Protein AF-A0A5C6QX80-F1 (afdb_monomer)

Mean predicted aligned error: 6.2 Å

Solvent-accessible surface area (backbone atoms only — not comparable to full-atom values): 3509 Å² total; per-residue (Å²): 126,62,90,55,70,93,82,54,90,36,51,92,74,74,46,84,79,62,75,89,76,64,88,79,79,91,74,67,55,78,53,63,39,81,76,93,68,57,45,67,45,66,92,50,43,87,48,80,122

pLDDT: mean 86.11, std 9.8, range [59.69, 97.69]

Structure (mmCIF, N/CA/C/O backbone):
data_AF-A0A5C6QX80-F1
#
_entry.id   AF-A0A5C6QX80-F1
#
loop_
_atom_site.group_PDB
_atom_site.id
_atom_site.type_symbol
_atom_site.label_atom_id
_atom_site.label_alt_id
_atom_site.label_comp_id
_atom_site.label_asym_id
_atom_site.label_entity_id
_atom_site.label_seq_id
_atom_site.pdbx_PDB_ins_code
_atom_site.Cartn_x
_atom_site.Cartn_y
_atom_site.Cartn_z
_atom_site.occupancy
_atom_site.B_iso_or_equiv
_atom_site.auth_seq_id
_atom_site.auth_comp_id
_atom_site.auth_asym_id
_atom_site.auth_atom_id
_atom_site.pdbx_PDB_model_num
ATOM 1 N N . MET A 1 1 ? -10.342 0.758 0.727 1.00 88.50 1 MET A N 1
ATOM 2 C CA . MET A 1 1 ? -10.740 -0.406 -0.102 1.00 88.50 1 MET A CA 1
ATOM 3 C C . MET A 1 1 ? -9.766 -0.514 -1.249 1.00 88.50 1 MET A C 1
ATOM 5 O O . MET A 1 1 ? -9.204 0.510 -1.619 1.00 88.50 1 MET A O 1
ATOM 9 N N . ALA A 1 2 ? -9.548 -1.718 -1.769 1.00 91.81 2 ALA A N 1
ATOM 10 C CA . ALA A 1 2 ? -8.623 -1.903 -2.881 1.00 91.81 2 ALA A CA 1
ATOM 11 C C . ALA A 1 2 ? -9.225 -1.408 -4.203 1.00 91.81 2 ALA A C 1
ATOM 13 O O . ALA A 1 2 ? -10.446 -1.399 -4.377 1.00 91.81 2 ALA A O 1
ATOM 14 N N . ASP A 1 3 ? -8.364 -1.050 -5.153 1.00 90.94 3 ASP A N 1
ATOM 15 C CA . ASP A 1 3 ? -8.793 -0.508 -6.446 1.00 90.94 3 ASP A CA 1
ATOM 16 C C . ASP A 1 3 ? -9.431 -1.572 -7.353 1.00 90.94 3 ASP A C 1
ATOM 18 O O . ASP A 1 3 ? -10.372 -1.278 -8.087 1.00 90.94 3 ASP A O 1
ATOM 22 N N . HIS A 1 4 ? -9.002 -2.839 -7.255 1.00 92.19 4 HIS A N 1
ATOM 23 C CA . HIS A 1 4 ? -9.632 -3.957 -7.966 1.00 92.19 4 HIS A CA 1
ATOM 24 C C . HIS A 1 4 ? -10.863 -4.458 -7.196 1.00 92.19 4 HIS A C 1
ATOM 26 O O . HIS A 1 4 ? -10.823 -5.473 -6.497 1.00 92.19 4 HIS A O 1
ATOM 32 N N . ARG A 1 5 ? -11.961 -3.703 -7.308 1.00 90.38 5 ARG A N 1
ATOM 33 C CA . ARG A 1 5 ? -13.156 -3.827 -6.457 1.00 90.38 5 ARG A CA 1
ATOM 34 C C . ARG A 1 5 ? -13.787 -5.216 -6.429 1.00 90.38 5 ARG A C 1
ATOM 36 O O . ARG A 1 5 ? -14.236 -5.602 -5.351 1.00 90.38 5 ARG A O 1
ATOM 43 N N . ASP A 1 6 ? -13.770 -5.935 -7.548 1.00 92.19 6 ASP A N 1
ATOM 44 C CA . ASP A 1 6 ? -14.423 -7.246 -7.693 1.00 92.19 6 ASP A CA 1
ATOM 45 C C . ASP A 1 6 ? -13.516 -8.429 -7.332 1.00 92.19 6 ASP A C 1
ATOM 47 O O . ASP A 1 6 ? -13.991 -9.548 -7.162 1.00 92.19 6 ASP A O 1
ATOM 51 N N . LYS A 1 7 ? -12.202 -8.204 -7.209 1.00 91.38 7 LYS A N 1
ATOM 52 C CA . LYS A 1 7 ? -11.212 -9.259 -6.932 1.00 91.38 7 LYS A CA 1
ATOM 53 C C . LYS A 1 7 ? -10.325 -8.914 -5.744 1.00 91.38 7 LYS A C 1
ATOM 55 O O . LYS A 1 7 ? -9.119 -9.148 -5.762 1.00 91.38 7 LYS A O 1
ATOM 60 N N . SER A 1 8 ? -10.925 -8.337 -4.709 1.00 92.12 8 SER A N 1
ATOM 61 C CA . SER A 1 8 ? -10.226 -7.987 -3.479 1.00 92.12 8 SER A CA 1
ATOM 62 C C . SER A 1 8 ? -10.962 -8.507 -2.252 1.00 92.12 8 SER A C 1
ATOM 64 O O . SER A 1 8 ? -12.136 -8.206 -2.053 1.00 92.12 8 SER A O 1
ATOM 66 N N . ALA A 1 9 ? -10.236 -9.233 -1.403 1.00 94.00 9 ALA A N 1
ATOM 67 C CA . ALA A 1 9 ? -10.654 -9.571 -0.048 1.00 94.00 9 ALA A CA 1
ATOM 68 C C . ALA A 1 9 ? -10.251 -8.440 0.919 1.00 94.00 9 ALA A C 1
ATOM 70 O O . ALA A 1 9 ? -9.368 -8.606 1.755 1.00 94.00 9 ALA A O 1
ATOM 71 N N . ASP A 1 10 ? -10.839 -7.254 0.742 1.00 94.00 10 ASP A N 1
ATOM 72 C CA . ASP A 1 10 ? -10.590 -6.100 1.613 1.00 94.00 10 ASP A CA 1
ATOM 73 C C . ASP A 1 10 ? -11.553 -6.060 2.810 1.00 94.00 10 ASP A C 1
ATOM 75 O O . ASP A 1 10 ? -12.265 -7.023 3.096 1.00 94.00 10 ASP A O 1
ATOM 79 N N . SER A 1 11 ? -11.592 -4.933 3.523 1.00 94.81 11 SER A N 1
ATOM 80 C CA . SER A 1 11 ? -12.434 -4.733 4.706 1.00 94.81 11 SER A CA 1
ATOM 81 C C . SER A 1 11 ? -13.931 -4.998 4.504 1.00 94.81 11 SER A C 1
ATOM 83 O O . SER A 1 11 ? -14.631 -5.188 5.493 1.00 94.81 11 SER A O 1
ATOM 85 N N . ARG A 1 12 ? -14.439 -5.061 3.262 1.00 94.44 12 ARG A N 1
ATOM 86 C CA . ARG A 1 12 ? -15.806 -5.548 2.988 1.00 94.44 12 ARG A CA 1
ATOM 87 C C . ARG A 1 12 ? -16.003 -7.022 3.349 1.00 94.44 12 ARG A C 1
ATOM 89 O O . ARG A 1 12 ? -17.128 -7.421 3.614 1.00 94.44 12 ARG A O 1
ATOM 96 N N . VAL A 1 13 ? -14.931 -7.814 3.305 1.00 95.88 13 VAL A N 1
ATOM 97 C CA . VAL A 1 13 ? -14.920 -9.255 3.591 1.00 95.88 13 VAL A CA 1
ATOM 98 C C . VAL A 1 13 ? -14.380 -9.528 4.995 1.00 95.88 13 VAL A C 1
ATOM 100 O O . VAL A 1 13 ? -14.955 -10.338 5.712 1.00 95.88 13 VAL A O 1
ATOM 103 N N . ILE A 1 14 ? -13.298 -8.849 5.402 1.00 93.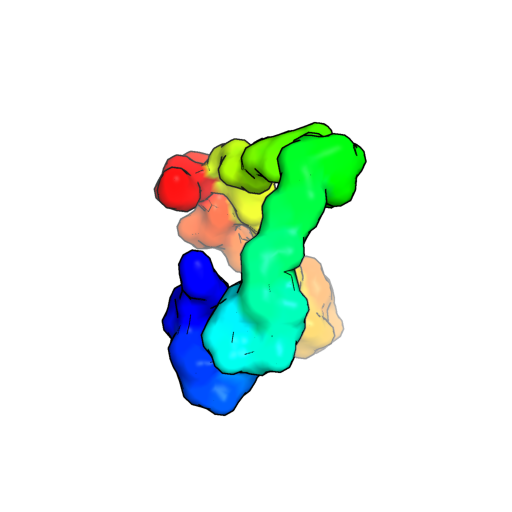81 14 ILE A N 1
ATOM 104 C CA . ILE A 1 14 ? -12.573 -9.159 6.653 1.00 93.81 14 ILE A CA 1
ATOM 105 C C . ILE A 1 14 ? -12.853 -8.196 7.820 1.00 93.81 14 ILE A C 1
ATOM 107 O O . ILE A 1 14 ? -12.391 -8.438 8.930 1.00 93.81 14 IL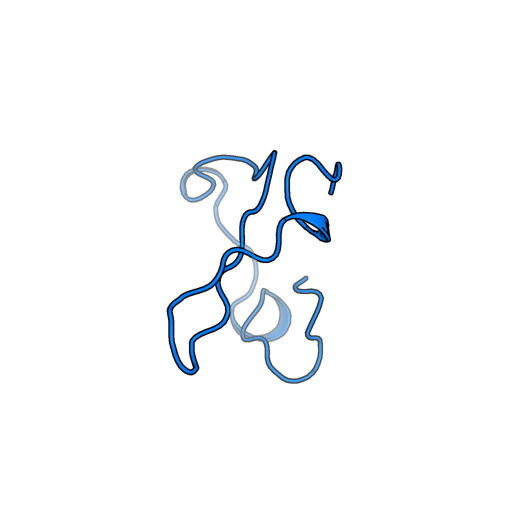E A O 1
ATOM 111 N N . GLY A 1 15 ? -13.591 -7.104 7.598 1.00 95.50 15 GLY A N 1
ATOM 112 C CA . GLY A 1 15 ? -13.831 -6.075 8.614 1.00 95.50 15 GLY A CA 1
ATOM 113 C C . GLY A 1 15 ? -12.690 -5.057 8.763 1.00 95.50 15 GLY A C 1
ATOM 114 O O . GLY A 1 15 ? -11.901 -4.820 7.843 1.00 9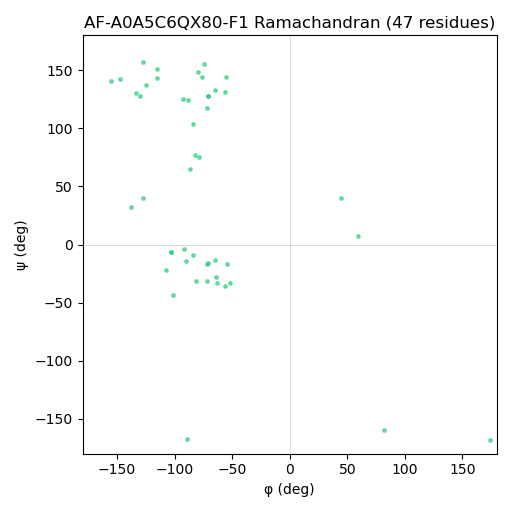5.50 15 GLY A O 1
ATOM 115 N N . LEU A 1 16 ? -12.648 -4.373 9.910 1.00 95.88 16 LEU A N 1
ATOM 116 C CA . LEU A 1 16 ? -11.665 -3.319 10.184 1.00 95.88 16 LEU A CA 1
ATOM 117 C C . LEU A 1 16 ? -10.284 -3.906 10.504 1.00 95.88 16 LEU A C 1
ATOM 119 O O . LEU A 1 16 ? -10.183 -4.925 11.176 1.00 95.88 16 LEU A O 1
ATOM 123 N N . VAL A 1 17 ? -9.228 -3.217 10.066 1.00 95.44 17 VAL A N 1
ATOM 124 C CA . VAL A 1 17 ? -7.834 -3.590 10.351 1.00 95.44 17 VAL A CA 1
ATOM 125 C C . VAL A 1 17 ? -7.356 -2.862 11.617 1.00 95.44 17 VAL A C 1
ATOM 127 O O . VAL A 1 17 ? -7.435 -1.627 11.661 1.00 95.44 17 VAL A O 1
ATOM 130 N N . PRO A 1 18 ? -6.858 -3.574 12.644 1.00 97.56 18 PRO A N 1
ATOM 131 C CA . PRO A 1 18 ? -6.261 -2.970 13.833 1.00 97.56 18 PRO A CA 1
ATOM 132 C C . PRO A 1 18 ? -5.104 -2.012 13.514 1.00 97.56 18 PRO A C 1
ATOM 134 O O . PRO A 1 18 ? -4.303 -2.232 12.607 1.00 97.56 18 PRO A O 1
ATOM 137 N N . ARG A 1 19 ? -4.976 -0.921 14.283 1.00 96.38 19 ARG A N 1
ATOM 138 C CA . ARG A 1 19 ? -3.991 0.139 13.989 1.00 96.38 19 ARG A CA 1
ATOM 139 C C . ARG A 1 19 ? -2.539 -0.345 14.052 1.00 96.38 19 ARG A C 1
ATOM 141 O O . ARG A 1 19 ? -1.709 0.155 13.298 1.00 96.38 19 ARG A O 1
ATOM 148 N N . ASN A 1 20 ? -2.241 -1.292 14.934 1.00 97.69 20 ASN A N 1
ATOM 149 C CA . ASN A 1 20 ? -0.917 -1.891 15.105 1.00 97.69 20 ASN A CA 1
ATOM 150 C C . ASN A 1 20 ? -0.498 -2.803 13.937 1.00 97.69 20 ASN A C 1
ATOM 152 O O . ASN A 1 20 ? 0.687 -3.087 13.808 1.00 97.69 20 ASN A O 1
ATOM 156 N N . GLU A 1 21 ? -1.429 -3.222 13.075 1.00 96.75 21 GLU A N 1
ATOM 157 C CA . GLU A 1 21 ? -1.125 -4.000 11.865 1.00 96.75 21 GLU A CA 1
ATOM 158 C C . GLU A 1 21 ? -0.709 -3.109 10.678 1.00 96.75 21 GLU A C 1
ATOM 160 O O . GLU A 1 21 ? -0.241 -3.602 9.651 1.00 96.75 21 GLU A O 1
ATOM 165 N N . ILE A 1 22 ? -0.840 -1.781 10.795 1.00 96.44 22 ILE A N 1
ATOM 166 C CA . ILE A 1 22 ? -0.467 -0.841 9.730 1.00 96.44 22 ILE A CA 1
ATOM 167 C C . ILE A 1 22 ? 1.035 -0.534 9.804 1.00 96.44 22 ILE A C 1
ATOM 169 O O . ILE A 1 22 ? 1.472 0.279 10.614 1.00 96.44 22 ILE A O 1
ATOM 173 N N . ILE A 1 23 ? 1.811 -1.142 8.902 1.00 96.81 23 ILE A N 1
ATOM 174 C CA . ILE A 1 23 ? 3.284 -1.053 8.870 1.00 96.81 23 ILE A CA 1
ATOM 175 C C . ILE A 1 23 ? 3.789 0.236 8.188 1.00 96.81 23 ILE A C 1
ATOM 177 O O . ILE A 1 23 ? 4.838 0.762 8.549 1.00 96.81 23 ILE A O 1
ATOM 181 N N . GLY A 1 24 ? 3.058 0.780 7.207 1.00 94.44 24 GLY A N 1
ATOM 182 C CA . GLY A 1 24 ? 3.492 1.967 6.463 1.00 94.44 24 GLY A CA 1
ATOM 183 C C . GLY A 1 24 ? 2.586 2.340 5.287 1.00 94.44 24 GLY A C 1
ATOM 184 O O . GLY A 1 24 ? 1.482 1.814 5.148 1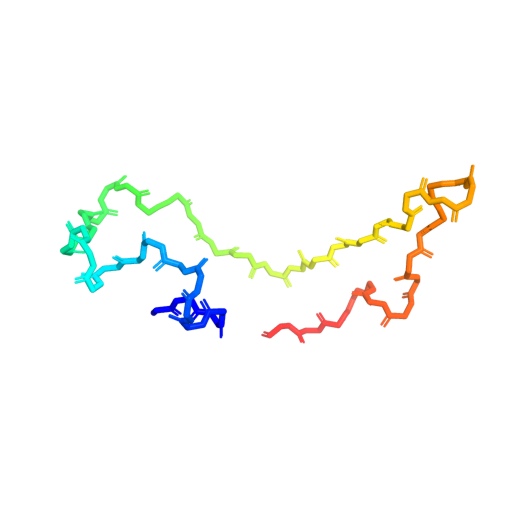.00 94.44 24 GLY A O 1
ATOM 185 N N . ARG A 1 25 ? 3.061 3.258 4.434 1.00 92.38 25 ARG A N 1
ATOM 186 C CA . ARG A 1 25 ? 2.394 3.697 3.195 1.00 92.38 25 ARG A CA 1
ATOM 187 C C . ARG A 1 25 ? 3.338 3.516 2.005 1.00 92.38 25 ARG A C 1
ATOM 189 O O . ARG A 1 25 ? 4.512 3.860 2.094 1.00 92.38 25 ARG A O 1
ATOM 196 N N . SER A 1 26 ? 2.813 3.006 0.892 1.00 90.06 26 SER A N 1
ATOM 197 C CA . SER A 1 26 ? 3.562 2.950 -0.367 1.00 90.06 26 SER A CA 1
ATOM 198 C C . SER A 1 26 ? 3.719 4.355 -0.956 1.00 90.06 26 SER A C 1
ATOM 200 O O . SER A 1 26 ? 2.724 5.063 -1.113 1.00 90.06 26 SER A O 1
ATOM 202 N N . ASN A 1 27 ? 4.956 4.745 -1.274 1.00 85.75 27 ASN A N 1
ATOM 203 C CA . ASN A 1 27 ? 5.285 6.058 -1.847 1.00 85.75 27 ASN A CA 1
ATOM 204 C C . ASN A 1 27 ? 5.660 5.985 -3.334 1.00 85.75 27 ASN A C 1
ATOM 206 O O . ASN A 1 27 ? 5.592 6.987 -4.039 1.00 85.75 27 ASN A O 1
ATOM 210 N N . MET A 1 28 ? 6.089 4.815 -3.809 1.00 80.44 28 MET A N 1
ATOM 211 C CA . MET A 1 28 ? 6.526 4.595 -5.183 1.00 80.44 28 MET A CA 1
ATOM 212 C C . MET A 1 28 ? 6.347 3.122 -5.539 1.00 80.44 28 MET A C 1
ATOM 214 O O . MET A 1 28 ? 6.603 2.245 -4.715 1.00 80.44 28 MET A O 1
ATOM 218 N N . GLY A 1 29 ? 5.91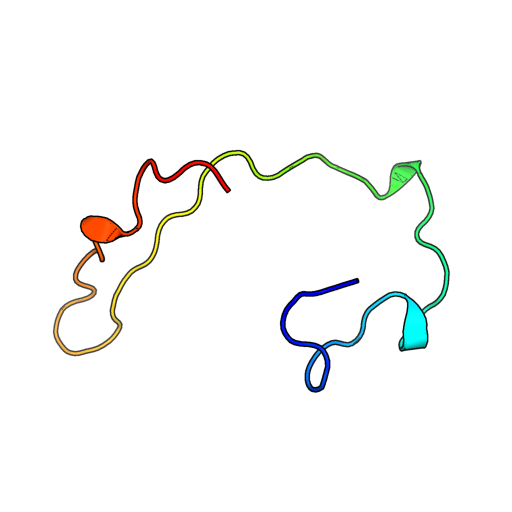1 2.854 -6.767 1.00 78.19 29 GLY A N 1
ATOM 219 C CA . GLY A 1 29 ? 5.788 1.506 -7.314 1.00 78.19 29 GLY A CA 1
ATOM 220 C C . GLY A 1 29 ? 6.739 1.293 -8.488 1.00 78.19 29 GLY A C 1
ATOM 221 O O . GLY A 1 29 ? 7.061 2.231 -9.213 1.00 78.19 29 GLY A O 1
ATOM 222 N N . GLY A 1 30 ? 7.164 0.047 -8.683 1.00 79.56 30 GLY A N 1
ATOM 223 C CA . GLY A 1 30 ? 7.878 -0.414 -9.872 1.00 79.56 30 GLY A CA 1
ATOM 224 C C . GLY A 1 30 ? 7.176 -1.636 -10.456 1.00 79.56 30 GLY A C 1
ATOM 225 O O . GLY A 1 30 ? 6.424 -2.316 -9.753 1.00 79.56 30 GLY A O 1
ATOM 226 N N . LEU A 1 31 ? 7.38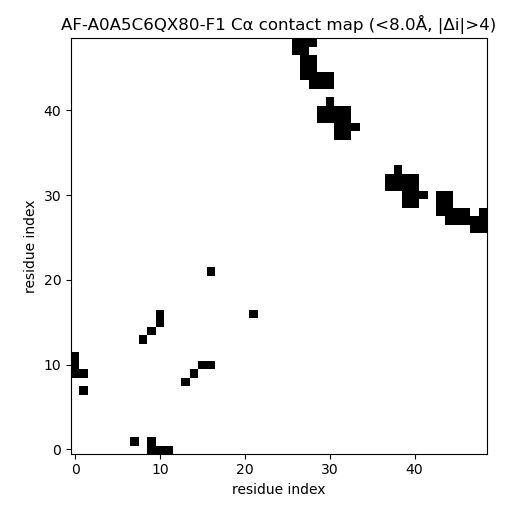2 -1.908 -11.746 1.00 84.19 31 LEU A N 1
ATOM 227 C CA . LEU A 1 31 ? 6.793 -3.081 -12.389 1.00 84.19 31 LEU A CA 1
ATOM 228 C C . LEU A 1 31 ? 7.680 -3.648 -13.496 1.00 84.19 31 LEU A C 1
ATOM 230 O O . LEU A 1 31 ? 8.276 -2.896 -14.265 1.00 84.19 31 LEU A O 1
ATOM 234 N N . LEU A 1 32 ? 7.704 -4.977 -13.596 1.00 84.62 32 LEU A N 1
ATOM 235 C CA . LEU A 1 32 ? 8.407 -5.738 -14.627 1.00 84.62 32 LEU A CA 1
ATOM 236 C C . LEU A 1 32 ? 7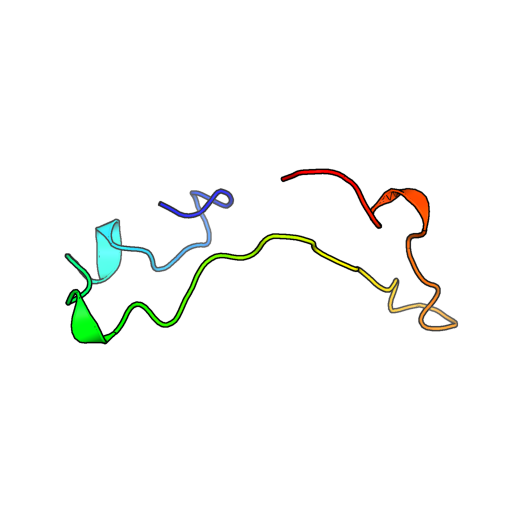.398 -6.502 -15.499 1.00 84.62 32 LEU A C 1
ATOM 238 O O . LEU A 1 32 ? 6.386 -6.993 -14.993 1.00 84.62 32 LEU A O 1
ATOM 242 N N . ASN A 1 33 ? 7.672 -6.605 -16.799 1.00 82.75 33 ASN A N 1
ATOM 243 C CA . ASN A 1 33 ? 6.932 -7.456 -17.732 1.00 82.75 33 ASN A CA 1
ATOM 244 C C . ASN A 1 33 ? 7.538 -8.853 -17.754 1.00 82.75 33 ASN A C 1
ATOM 246 O O . ASN A 1 33 ? 8.716 -8.992 -18.052 1.00 82.75 33 ASN A O 1
ATOM 250 N N . TYR A 1 34 ? 6.739 -9.880 -17.485 1.00 78.69 34 TYR A N 1
ATOM 251 C CA . TYR A 1 34 ? 7.245 -11.237 -17.269 1.00 78.69 34 TYR A CA 1
ATOM 252 C C . TYR A 1 34 ? 7.761 -11.952 -18.535 1.00 78.69 34 TYR A C 1
ATOM 254 O O . TYR A 1 34 ? 8.502 -12.918 -18.403 1.00 78.69 34 TYR A O 1
ATOM 262 N N . ASP A 1 35 ? 7.423 -11.481 -19.739 1.00 76.81 35 ASP A N 1
ATOM 263 C CA . ASP A 1 35 ? 7.692 -12.189 -21.000 1.00 76.81 35 ASP A CA 1
ATOM 264 C C . ASP A 1 35 ? 8.295 -11.246 -22.066 1.00 76.81 35 ASP A C 1
ATOM 266 O O . ASP A 1 35 ? 7.748 -10.153 -22.259 1.00 76.81 35 ASP A O 1
ATOM 270 N N . PRO A 1 36 ? 9.413 -11.590 -22.746 1.00 68.94 36 PRO A N 1
ATOM 271 C CA . PRO A 1 36 ? 10.326 -12.721 -22.507 1.00 68.94 36 PRO A CA 1
ATOM 272 C C . PRO A 1 36 ? 11.514 -12.408 -21.575 1.00 68.94 36 PRO A C 1
ATOM 274 O O . PRO A 1 36 ? 12.305 -13.297 -21.279 1.00 68.94 36 PRO A O 1
ATOM 277 N N . TYR A 1 37 ? 11.683 -11.160 -21.113 1.00 75.88 37 TYR A N 1
ATOM 278 C CA . TYR A 1 37 ? 12.949 -10.711 -20.499 1.00 75.88 37 TYR A CA 1
ATOM 279 C C . TYR A 1 37 ? 12.810 -9.841 -19.240 1.00 75.88 37 TYR A C 1
ATOM 281 O O . TYR A 1 37 ? 13.644 -8.965 -19.024 1.00 75.88 37 TYR A O 1
ATOM 289 N N . LEU A 1 38 ? 11.778 -10.039 -18.405 1.00 80.88 38 LEU A N 1
ATOM 290 C CA . LEU A 1 38 ? 11.584 -9.259 -17.161 1.00 80.88 38 LEU A CA 1
ATOM 291 C C . LEU A 1 38 ? 11.811 -7.749 -17.359 1.00 80.88 38 LEU A C 1
ATOM 293 O O . LEU A 1 38 ? 12.434 -7.076 -16.537 1.00 80.88 38 LEU A O 1
ATOM 297 N N . MET A 1 39 ? 11.341 -7.215 -18.489 1.00 85.56 39 MET A N 1
ATOM 298 C CA . MET A 1 39 ? 11.682 -5.856 -18.893 1.00 85.56 39 MET A CA 1
ATOM 299 C C . MET A 1 39 ? 10.983 -4.855 -17.966 1.00 85.56 39 MET A C 1
ATOM 301 O O . MET A 1 39 ? 9.761 -4.950 -17.789 1.00 85.56 39 MET A O 1
ATOM 305 N N . PRO A 1 40 ? 11.707 -3.893 -17.366 1.00 81.75 40 PRO A N 1
ATOM 306 C CA . PRO A 1 40 ? 11.087 -2.881 -16.528 1.00 81.75 40 PRO A CA 1
ATOM 307 C C . PRO A 1 40 ? 10.158 -1.997 -17.356 1.00 81.75 40 PRO A C 1
ATOM 309 O O . PRO A 1 40 ? 10.530 -1.496 -18.416 1.00 81.75 40 PRO A O 1
ATOM 312 N N . ARG A 1 41 ? 8.949 -1.767 -16.837 1.00 82.56 41 ARG A N 1
ATOM 313 C CA . ARG A 1 41 ? 8.007 -0.779 -17.371 1.00 82.56 41 ARG A CA 1
ATOM 314 C C . ARG A 1 41 ? 8.415 0.606 -16.903 1.00 82.56 41 ARG A C 1
ATOM 316 O O . ARG A 1 41 ? 7.843 1.123 -15.942 1.00 82.56 41 ARG A O 1
ATOM 323 N N . SER A 1 42 ? 9.466 1.149 -17.519 1.00 81.94 42 SER A N 1
ATOM 324 C CA . SER A 1 42 ? 10.096 2.423 -17.149 1.00 81.94 42 SER A CA 1
ATOM 325 C C . SER A 1 42 ? 9.083 3.567 -17.041 1.00 81.94 42 SER A C 1
ATOM 327 O O . SER A 1 42 ? 9.191 4.385 -16.131 1.00 81.94 42 SER A O 1
ATOM 329 N N . GLU A 1 43 ? 8.021 3.558 -17.854 1.00 78.44 43 GLU A N 1
ATOM 330 C CA . GLU A 1 43 ? 6.924 4.532 -17.820 1.00 78.44 43 GLU A CA 1
ATOM 331 C C . GLU A 1 43 ? 6.084 4.511 -16.529 1.00 78.44 43 GLU A C 1
ATOM 333 O O . GLU A 1 43 ? 5.280 5.413 -16.283 1.00 78.44 43 GLU A O 1
ATOM 338 N N . ARG A 1 44 ? 6.237 3.474 -15.699 1.00 78.12 44 ARG A N 1
ATOM 339 C CA . ARG A 1 44 ? 5.541 3.319 -14.415 1.00 78.12 44 ARG A CA 1
ATOM 340 C C . ARG A 1 44 ? 6.412 3.637 -13.201 1.00 78.12 44 ARG A C 1
ATOM 342 O O . ARG A 1 44 ? 5.876 3.653 -12.096 1.00 78.12 44 ARG A O 1
ATOM 349 N N . PHE A 1 45 ? 7.707 3.893 -13.388 1.00 74.06 45 PHE A 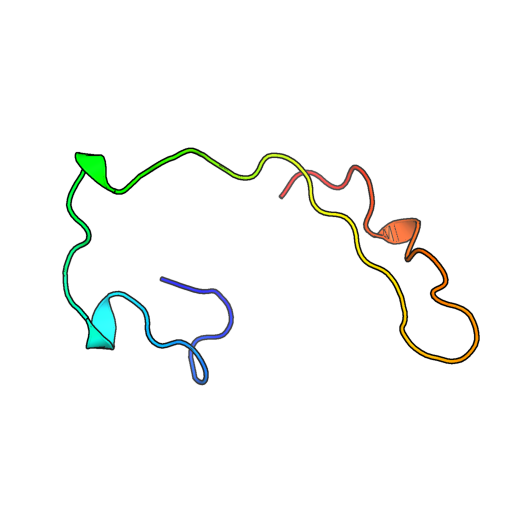N 1
ATOM 350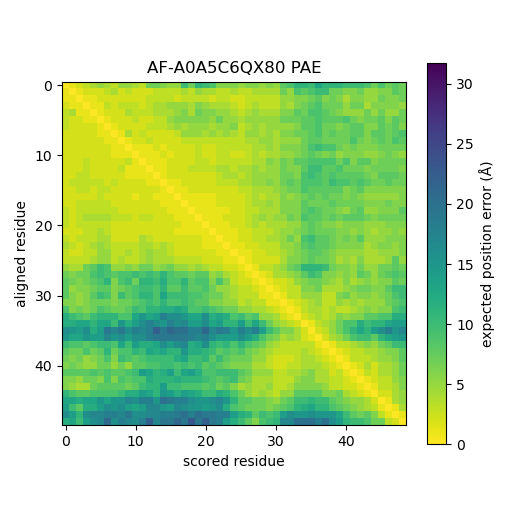 C CA . PHE A 1 45 ? 8.601 4.319 -12.310 1.00 74.06 45 PHE A CA 1
ATOM 351 C C . PHE A 1 45 ? 8.432 5.819 -12.032 1.00 74.06 45 PHE A C 1
ATOM 353 O O . PHE A 1 45 ? 8.105 6.593 -12.927 1.00 74.06 45 PHE A O 1
ATOM 360 N N . PHE A 1 46 ? 8.633 6.229 -10.775 1.00 69.38 46 PHE A N 1
ATOM 361 C CA . PHE A 1 46 ? 8.563 7.626 -10.301 1.00 69.38 46 PHE A CA 1
ATOM 362 C C . PHE A 1 46 ? 7.232 8.357 -10.510 1.00 69.38 46 PHE A C 1
ATOM 364 O O . PHE A 1 46 ? 7.127 9.548 -10.216 1.00 69.38 46 PHE A O 1
ATOM 371 N N . LYS A 1 47 ? 6.189 7.659 -10.959 1.00 67.81 47 LYS A N 1
ATOM 372 C CA . LYS A 1 47 ? 4.846 8.220 -10.979 1.00 67.81 47 LYS A CA 1
ATOM 373 C C . LYS A 1 47 ? 4.348 8.297 -9.536 1.00 67.81 47 LYS A C 1
ATOM 375 O O . LYS A 1 47 ? 4.249 7.268 -8.868 1.00 67.81 47 LYS A O 1
ATOM 380 N N . ALA A 1 48 ? 4.080 9.511 -9.057 1.00 59.69 48 ALA A N 1
ATOM 381 C CA . ALA A 1 48 ? 3.386 9.697 -7.789 1.00 59.69 48 ALA A CA 1
ATOM 382 C C . ALA A 1 48 ? 2.038 8.959 -7.857 1.00 59.69 48 ALA A C 1
ATOM 384 O O . ALA A 1 48 ? 1.338 9.051 -8.871 1.00 59.69 48 ALA A O 1
ATOM 385 N N . ILE A 1 49 ? 1.749 8.173 -6.817 1.00 61.47 49 ILE A N 1
ATOM 386 C CA . ILE A 1 49 ? 0.537 7.352 -6.684 1.00 61.47 49 ILE A CA 1
ATOM 387 C C . ILE A 1 49 ? -0.566 8.179 -6.033 1.00 61.47 49 ILE A C 1
ATOM 389 O O . ILE A 1 49 ? -0.288 8.783 -4.969 1.00 61.47 49 ILE A O 1
#

Foldseek 3Di:
DDPVVVPDCPCVNVNDDDPVVQPDDDAWDWAFDVPPPRHTPPVRGPPGD

Radius of gyration: 15.13 Å; Cα contacts (8 Å, |Δi|>4): 40; chains: 1; bounding box: 29×22×38 Å

Secondary structure (DSSP, 8-state):
--SSTTS--SHHHH-PPPGGG----------EE-SSS-EE-GGGSS---

Sequence (49 aa):
MADHRDKSADSRVIGLVPRNEIIGRSNMGGLLNYDPYLMPRSERFFKAI